Protein AF-A0A1V5N1T3-F1 (afdb_monomer_lite)

Radius of gyration: 13.56 Å; chains: 1; bounding box: 34×29×30 Å

Secondary structure (DSSP, 8-state):
-EE-------SS--HHHHHTTGGGSEE-S-SGGGTT-EEEEEES--SSSHHHHHHHHHHTTSTT-EEEEEE----

Structure (mmCIF, N/CA/C/O backbone):
data_AF-A0A1V5N1T3-F1
#
_entry.id   AF-A0A1V5N1T3-F1
#
loop_
_atom_site.group_PDB
_atom_site.id
_atom_site.type_symbol
_atom_site.label_atom_id
_atom_site.label_alt_id
_atom_site.label_comp_id
_atom_site.label_asym_id
_atom_site.label_entity_id
_atom_site.label_seq_id
_atom_site.pdbx_PDB_ins_code
_atom_site.Cartn_x
_atom_site.Cartn_y
_atom_site.Cartn_z
_atom_site.occupancy
_atom_site.B_iso_or_equiv
_atom_site.auth_seq_id
_atom_site.auth_comp_id
_atom_site.auth_asym_id
_atom_site.auth_atom_id
_atom_site.pdbx_PDB_model_num
ATOM 1 N N . MET A 1 1 ? -6.242 12.003 -3.631 1.00 50.66 1 MET A N 1
ATOM 2 C CA . MET A 1 1 ? -4.845 11.540 -3.756 1.00 50.66 1 MET A CA 1
ATOM 3 C C . MET A 1 1 ? -4.125 12.517 -4.666 1.00 50.66 1 MET A C 1
ATOM 5 O O . MET A 1 1 ? -4.564 12.699 -5.796 1.00 50.66 1 MET A O 1
ATOM 9 N N . LYS A 1 2 ? -3.110 13.217 -4.161 1.00 39.56 2 LYS A N 1
ATOM 10 C CA . LYS A 1 2 ? -2.345 14.197 -4.941 1.00 39.56 2 LYS A CA 1
ATOM 11 C C . LYS A 1 2 ? -0.919 13.666 -5.076 1.00 39.56 2 LYS A C 1
ATOM 13 O O . LYS A 1 2 ? -0.330 13.287 -4.070 1.00 39.56 2 LYS 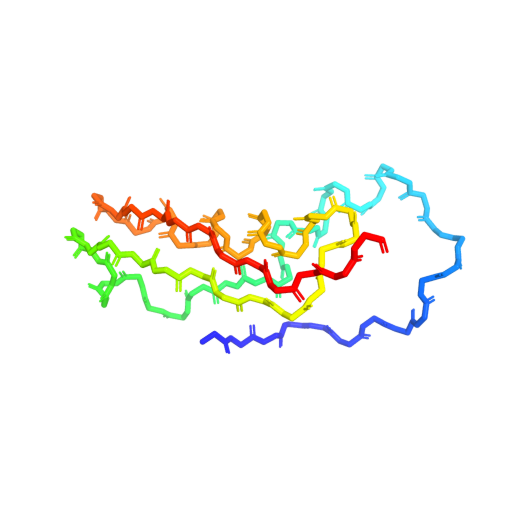A O 1
ATOM 18 N N . ARG A 1 3 ? -0.399 13.579 -6.304 1.00 46.09 3 ARG A N 1
ATOM 19 C CA . ARG A 1 3 ? 1.000 13.195 -6.552 1.00 46.09 3 ARG A CA 1
ATOM 20 C C . ARG A 1 3 ? 1.891 14.387 -6.215 1.00 46.09 3 ARG A C 1
ATOM 22 O O . ARG A 1 3 ? 1.594 15.498 -6.648 1.00 46.09 3 ARG A O 1
ATOM 29 N N . LEU A 1 4 ? 2.942 14.158 -5.431 1.00 50.00 4 LEU A N 1
ATOM 30 C CA . LEU A 1 4 ? 3.820 15.226 -4.939 1.00 50.00 4 LEU A CA 1
ATOM 31 C C . LEU A 1 4 ? 5.060 15.465 -5.824 1.00 50.00 4 LEU A C 1
ATOM 33 O O . LEU A 1 4 ? 5.697 16.503 -5.677 1.00 50.00 4 LEU A O 1
ATOM 37 N N . ALA A 1 5 ? 5.380 14.574 -6.777 1.00 48.62 5 ALA A N 1
ATOM 38 C CA . ALA A 1 5 ? 6.488 14.766 -7.722 1.00 48.62 5 ALA A CA 1
ATOM 39 C C . ALA A 1 5 ? 6.343 13.947 -9.024 1.00 48.62 5 ALA A C 1
ATOM 41 O O . ALA A 1 5 ? 5.961 12.776 -8.986 1.00 48.62 5 ALA A O 1
ATOM 42 N N . ASP A 1 6 ? 6.732 14.537 -10.162 1.00 47.75 6 ASP A N 1
ATOM 43 C CA . ASP A 1 6 ? 6.960 13.847 -11.442 1.00 47.75 6 ASP A CA 1
ATOM 44 C C . ASP A 1 6 ? 8.405 13.327 -11.500 1.00 47.75 6 ASP A C 1
ATOM 46 O O . ASP A 1 6 ? 9.356 14.094 -11.667 1.00 47.75 6 ASP A O 1
ATOM 50 N N . THR A 1 7 ? 8.609 12.015 -11.357 1.00 48.62 7 THR A N 1
ATOM 51 C CA . THR A 1 7 ? 9.944 11.414 -11.509 1.00 48.62 7 THR A CA 1
ATOM 52 C C . THR A 1 7 ? 10.167 10.961 -12.952 1.00 48.62 7 THR A C 1
ATOM 54 O O . THR A 1 7 ? 9.564 9.995 -13.417 1.00 48.62 7 THR A O 1
ATOM 57 N N . LYS A 1 8 ? 11.072 11.655 -13.664 1.00 43.19 8 LYS A N 1
ATOM 58 C CA . LYS A 1 8 ? 11.600 11.230 -14.973 1.00 43.19 8 LYS A CA 1
ATOM 59 C C . LYS A 1 8 ? 12.178 9.812 -14.883 1.00 43.19 8 LYS A C 1
ATOM 61 O O . LYS A 1 8 ? 12.900 9.500 -13.940 1.00 43.19 8 LYS A O 1
ATOM 66 N N . THR A 1 9 ? 11.836 9.010 -15.892 1.00 48.25 9 THR A N 1
ATOM 67 C CA . THR A 1 9 ? 12.322 7.668 -16.262 1.00 48.25 9 THR A CA 1
ATOM 68 C C . THR A 1 9 ? 13.272 6.968 -15.287 1.00 48.25 9 THR A C 1
ATOM 70 O O . THR A 1 9 ? 14.417 7.356 -15.063 1.00 48.25 9 THR A O 1
ATOM 73 N N . GLN A 1 10 ? 12.767 5.841 -14.793 1.00 47.84 10 GLN A N 1
ATOM 74 C CA . GLN A 1 10 ? 13.426 4.802 -14.018 1.00 47.84 10 GLN A CA 1
ATOM 75 C C . GLN A 1 10 ? 14.655 4.229 -14.744 1.00 47.84 10 GLN A C 1
ATOM 77 O O . GLN A 1 10 ? 14.590 3.189 -15.392 1.00 47.84 10 GLN A O 1
ATOM 82 N N . THR A 1 11 ? 15.807 4.882 -14.624 1.00 42.84 11 THR A N 1
ATOM 83 C CA . THR A 1 11 ? 17.093 4.239 -14.912 1.00 42.84 11 THR A CA 1
ATOM 84 C C . THR A 1 11 ? 18.173 4.870 -14.034 1.00 42.84 11 THR A C 1
ATOM 86 O O . THR A 1 11 ? 18.535 6.029 -14.201 1.00 42.84 11 THR A O 1
ATOM 89 N N . ARG A 1 12 ? 18.707 4.073 -13.099 1.00 43.44 12 ARG A N 1
ATOM 90 C CA . ARG A 1 12 ? 19.961 4.314 -12.355 1.00 43.44 12 ARG A CA 1
ATOM 91 C C . ARG A 1 12 ? 19.965 5.360 -11.227 1.00 43.44 12 ARG A C 1
ATOM 93 O O . ARG A 1 12 ? 20.858 6.200 -11.219 1.00 43.44 12 ARG A O 1
ATOM 100 N N . LYS A 1 13 ? 19.090 5.275 -10.212 1.00 39.75 13 LYS A N 1
ATOM 101 C CA . LYS A 1 13 ? 19.384 5.919 -8.907 1.00 39.75 13 LYS A CA 1
ATOM 102 C C . LYS A 1 13 ? 19.014 5.037 -7.708 1.00 39.75 13 LYS A C 1
ATOM 104 O O . LYS A 1 13 ? 17.974 4.385 -7.711 1.00 39.75 13 LYS A O 1
ATOM 109 N N . ASN A 1 14 ? 19.952 5.004 -6.763 1.00 41.56 14 ASN A N 1
ATOM 110 C CA . ASN A 1 14 ? 20.177 4.071 -5.660 1.00 41.56 14 ASN A CA 1
ATOM 111 C C . ASN A 1 14 ? 18.928 3.552 -4.934 1.00 41.56 14 ASN A C 1
ATOM 113 O O . ASN A 1 14 ? 18.069 4.323 -4.511 1.00 41.56 14 ASN A O 1
ATOM 117 N N . LEU A 1 15 ? 18.909 2.234 -4.692 1.00 46.66 15 LEU A N 1
ATOM 118 C CA . LEU A 1 15 ? 17.915 1.525 -3.872 1.00 46.66 15 LEU A CA 1
ATOM 119 C C . LEU A 1 15 ? 17.694 2.191 -2.502 1.00 46.66 15 LEU A C 1
ATOM 121 O O . LEU A 1 15 ? 16.575 2.201 -2.003 1.00 46.66 15 LEU A O 1
ATOM 125 N N . TYR A 1 16 ? 18.746 2.772 -1.922 1.00 39.16 16 TYR A N 1
ATOM 126 C CA . TYR A 1 16 ? 18.722 3.338 -0.573 1.00 39.16 16 TYR A CA 1
ATOM 127 C C . TYR A 1 16 ? 18.090 4.739 -0.508 1.00 39.16 16 TYR A C 1
ATOM 129 O O . TYR A 1 16 ? 17.324 5.034 0.403 1.00 39.16 16 TYR A O 1
ATOM 137 N N . GLU A 1 17 ? 18.309 5.582 -1.524 1.00 39.41 17 GLU A N 1
ATOM 138 C CA . GLU A 1 17 ? 17.689 6.918 -1.614 1.00 39.41 17 GLU A CA 1
A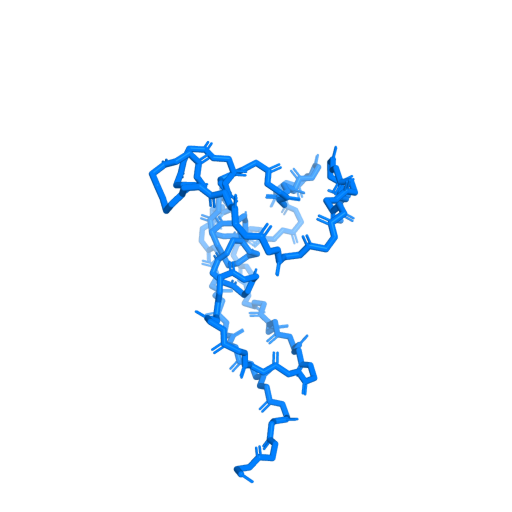TOM 139 C C . GLU A 1 17 ? 16.198 6.850 -1.982 1.00 39.41 17 GLU A C 1
ATOM 141 O O . GLU A 1 17 ? 15.451 7.809 -1.777 1.00 39.41 17 GLU A O 1
ATOM 146 N N . ARG A 1 18 ? 15.737 5.701 -2.500 1.00 48.16 18 ARG A N 1
ATOM 147 C CA . ARG A 1 18 ? 14.311 5.443 -2.721 1.00 48.16 18 ARG A CA 1
ATOM 148 C C . ARG A 1 18 ? 13.568 5.191 -1.431 1.00 48.16 18 ARG A C 1
ATOM 150 O O . ARG A 1 18 ? 12.509 5.774 -1.270 1.00 48.16 18 ARG A O 1
ATOM 157 N N . TRP A 1 19 ? 14.105 4.387 -0.519 1.00 43.56 19 TRP A N 1
ATOM 158 C CA . TRP A 1 19 ? 13.385 3.995 0.697 1.00 43.56 19 TRP A CA 1
ATOM 159 C C . TRP A 1 19 ? 12.939 5.194 1.546 1.00 43.56 19 TRP A C 1
ATOM 161 O O . TRP A 1 19 ? 11.836 5.170 2.077 1.00 43.56 19 TRP A O 1
ATOM 171 N N . GLN A 1 20 ? 13.725 6.274 1.592 1.00 36.56 20 GLN A N 1
ATOM 172 C CA . GLN A 1 20 ? 13.327 7.512 2.277 1.00 36.56 20 GLN A CA 1
ATOM 173 C C . GLN A 1 20 ? 12.346 8.401 1.487 1.00 36.56 20 GLN A C 1
ATOM 175 O O . GLN A 1 20 ? 11.686 9.236 2.093 1.00 36.56 20 GLN A O 1
ATOM 180 N N . ASN A 1 21 ? 12.222 8.231 0.165 1.00 39.34 21 ASN A N 1
ATOM 181 C CA . ASN A 1 21 ? 11.379 9.072 -0.700 1.00 39.34 21 ASN A CA 1
ATOM 182 C C . ASN A 1 21 ? 10.098 8.384 -1.216 1.00 39.34 21 ASN A C 1
ATOM 184 O O . ASN A 1 21 ? 9.219 9.063 -1.740 1.00 39.34 21 ASN A O 1
ATOM 188 N N . VAL A 1 22 ? 9.950 7.056 -1.108 1.00 46.94 22 VAL A N 1
ATOM 189 C CA . VAL A 1 22 ? 8.673 6.385 -1.450 1.00 46.94 22 VAL A CA 1
ATOM 190 C C . VAL A 1 22 ? 7.590 6.620 -0.402 1.00 46.94 22 VAL A C 1
ATOM 192 O O . VAL A 1 22 ? 6.414 6.587 -0.756 1.00 46.94 22 VAL A O 1
ATOM 195 N N . ASP A 1 23 ? 7.962 6.919 0.845 1.00 46.28 23 ASP A N 1
ATOM 196 C CA . ASP A 1 23 ? 7.001 7.263 1.904 1.00 46.28 23 ASP A CA 1
ATOM 197 C C . ASP A 1 23 ? 6.262 8.591 1.619 1.00 46.28 23 ASP A C 1
ATOM 199 O O . ASP A 1 23 ? 5.219 8.879 2.201 1.00 46.28 23 ASP A O 1
ATOM 203 N N . THR A 1 24 ? 6.766 9.383 0.665 1.00 50.09 24 THR A N 1
ATOM 204 C CA . THR A 1 24 ? 6.276 10.723 0.307 1.00 50.09 24 THR A CA 1
ATOM 205 C C . THR A 1 24 ? 5.689 10.838 -1.103 1.00 50.09 24 THR A C 1
ATOM 207 O O . THR A 1 24 ? 5.281 11.928 -1.499 1.00 50.09 24 THR A O 1
ATOM 210 N N . LEU A 1 25 ? 5.591 9.756 -1.888 1.00 54.72 25 LEU A N 1
ATOM 211 C CA . LEU A 1 25 ? 5.015 9.844 -3.245 1.00 54.72 25 LEU A CA 1
ATOM 212 C C . LEU A 1 25 ? 3.483 9.941 -3.251 1.00 54.72 25 LEU A C 1
ATOM 214 O O . LEU A 1 25 ? 2.909 10.557 -4.156 1.00 54.72 25 LEU A O 1
ATOM 218 N N . PHE A 1 26 ? 2.831 9.359 -2.243 1.00 63.53 26 PHE A N 1
ATOM 219 C CA . PHE A 1 26 ? 1.380 9.337 -2.106 1.00 63.53 26 PHE A CA 1
ATOM 220 C C . PHE A 1 26 ? 0.991 9.681 -0.676 1.00 63.53 26 PHE A C 1
ATOM 222 O O . PHE A 1 26 ? 1.382 8.992 0.260 1.00 63.53 26 PHE A O 1
ATOM 229 N N . ASP A 1 27 ? 0.185 10.728 -0.524 1.00 66.56 27 ASP A N 1
ATOM 230 C CA . ASP A 1 27 ? -0.393 11.086 0.764 1.00 66.56 27 ASP A CA 1
ATOM 231 C C . ASP A 1 27 ? -1.889 11.384 0.635 1.00 66.56 27 ASP A C 1
ATOM 233 O O . ASP A 1 27 ? -2.395 11.794 -0.427 1.00 66.56 27 ASP A O 1
ATOM 237 N N . LEU A 1 28 ? -2.611 11.131 1.722 1.00 69.00 28 LEU A N 1
ATOM 238 C CA . LEU A 1 28 ? -4.023 11.464 1.832 1.00 69.00 28 LEU A CA 1
ATOM 239 C C . LEU A 1 28 ? -4.146 12.886 2.363 1.00 69.00 28 LEU A C 1
ATOM 241 O O . LEU A 1 28 ? -3.743 13.176 3.479 1.00 69.00 28 LEU A O 1
ATOM 245 N N . SER A 1 29 ? -4.759 13.767 1.576 1.00 72.69 29 SER A N 1
ATOM 246 C CA . SER A 1 29 ? -5.071 15.132 2.015 1.00 72.69 29 SER A CA 1
ATOM 247 C C . SER A 1 29 ? -6.080 15.177 3.167 1.00 72.69 29 SER A C 1
ATOM 249 O O . SER A 1 29 ? -6.188 16.194 3.838 1.00 72.69 29 SER A O 1
ATOM 251 N N . ASP A 1 30 ? -6.854 14.105 3.337 1.00 78.31 30 ASP A N 1
ATOM 252 C CA . ASP A 1 30 ? -7.857 13.947 4.383 1.00 78.31 30 ASP A CA 1
ATOM 253 C C . ASP A 1 30 ? -8.049 12.448 4.663 1.00 78.31 30 ASP A C 1
ATOM 255 O O . ASP A 1 30 ? -8.522 11.700 3.799 1.00 78.31 30 ASP A O 1
ATOM 259 N N . THR A 1 31 ? -7.632 12.008 5.849 1.00 81.69 31 THR A N 1
ATOM 260 C CA . THR A 1 31 ? -7.716 10.612 6.300 1.00 81.69 31 THR A CA 1
ATOM 261 C C . THR A 1 31 ? -9.100 10.245 6.828 1.00 81.69 31 THR A C 1
ATOM 263 O O . THR A 1 31 ? -9.467 9.073 6.763 1.00 81.69 31 THR A O 1
ATOM 266 N N . THR A 1 32 ? -9.903 11.223 7.264 1.00 83.12 32 THR A N 1
ATOM 267 C CA . THR A 1 32 ? -11.210 10.990 7.914 1.00 83.12 32 THR A CA 1
ATOM 268 C C . THR A 1 32 ? -12.193 10.266 6.998 1.00 83.12 32 THR A C 1
ATOM 270 O O . THR A 1 32 ? -13.008 9.448 7.416 1.00 83.12 32 THR A O 1
ATOM 273 N N . ARG A 1 33 ? -12.063 10.486 5.686 1.00 83.31 33 ARG A N 1
ATOM 274 C CA . ARG A 1 33 ? -12.905 9.855 4.662 1.00 83.31 33 ARG A CA 1
ATOM 275 C C . ARG A 1 33 ? -12.704 8.346 4.540 1.00 83.31 33 ARG A C 1
ATOM 277 O O . ARG A 1 33 ? -13.549 7.680 3.939 1.00 83.31 33 ARG A O 1
ATOM 284 N N . LEU A 1 34 ? -11.586 7.825 5.042 1.00 8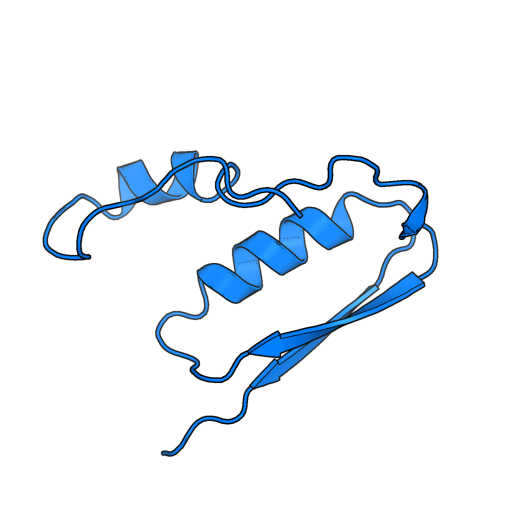8.25 34 LEU A N 1
ATOM 285 C CA . LEU A 1 34 ? -11.218 6.413 4.951 1.00 88.25 34 LEU A CA 1
ATOM 286 C C . LEU A 1 34 ? -11.248 5.698 6.304 1.00 88.25 34 LEU A C 1
ATOM 288 O O . LEU A 1 34 ? -10.993 4.495 6.346 1.00 88.25 34 LEU A O 1
ATOM 292 N N . GLU A 1 35 ? -11.609 6.396 7.380 1.00 92.06 35 GLU A N 1
ATOM 293 C CA . GLU A 1 35 ? -11.736 5.789 8.700 1.00 92.06 35 GLU A CA 1
ATOM 294 C C . GLU A 1 35 ? -12.755 4.647 8.683 1.00 92.06 35 GLU A C 1
ATOM 296 O O . GLU A 1 35 ? -13.868 4.769 8.154 1.00 92.06 35 GLU A O 1
ATOM 301 N N . TYR A 1 36 ? -12.343 3.504 9.229 1.00 95.06 36 TYR A N 1
ATOM 302 C CA . TYR A 1 36 ? -13.130 2.273 9.285 1.00 95.06 36 TYR A CA 1
ATOM 303 C C . TYR A 1 36 ? -13.647 1.791 7.915 1.00 95.06 36 TYR A C 1
ATOM 305 O O . TYR A 1 36 ? -14.621 1.035 7.835 1.00 95.06 36 TYR A O 1
ATOM 313 N N . LYS A 1 37 ? -13.013 2.212 6.809 1.00 94.44 37 LYS A N 1
ATOM 314 C CA . LYS A 1 37 ? -13.345 1.765 5.450 1.00 94.44 37 LYS A CA 1
ATOM 315 C C . LYS A 1 37 ? -12.431 0.642 4.992 1.00 94.44 37 LYS A C 1
ATOM 317 O O . LYS A 1 37 ? -11.270 0.554 5.373 1.00 94.44 37 LYS A O 1
ATOM 322 N N . HIS A 1 38 ? -12.949 -0.190 4.093 1.00 96.19 38 HIS A N 1
ATOM 323 C CA . HIS A 1 38 ? -12.149 -1.156 3.349 1.00 96.19 38 HIS A CA 1
ATOM 324 C C . HIS A 1 38 ? -12.016 -0.686 1.902 1.00 96.19 38 HIS A C 1
ATOM 326 O O . HIS A 1 38 ? -13.008 -0.581 1.184 1.00 96.19 38 HIS A O 1
ATOM 332 N N . VAL A 1 39 ? -10.792 -0.364 1.494 1.00 91.94 39 VAL A N 1
ATOM 333 C CA . VAL A 1 39 ? -10.465 0.179 0.173 1.00 91.94 39 VAL A CA 1
ATOM 334 C C . VAL A 1 39 ? -9.853 -0.909 -0.705 1.00 91.94 39 VAL A C 1
ATOM 336 O O . VAL A 1 39 ? -8.931 -1.606 -0.284 1.00 91.94 39 VAL A O 1
ATOM 339 N N . LEU A 1 40 ? -10.334 -1.029 -1.943 1.00 93.56 40 LEU A N 1
ATOM 340 C CA . LEU A 1 40 ? -9.706 -1.845 -2.979 1.00 93.56 40 LEU A CA 1
ATOM 341 C C . LEU A 1 40 ? -8.858 -0.945 -3.881 1.00 93.56 40 LEU A C 1
ATOM 343 O O . LEU A 1 40 ? -9.392 -0.078 -4.571 1.00 93.56 40 LEU A O 1
ATOM 347 N N . LEU A 1 41 ? -7.543 -1.148 -3.869 1.00 90.06 41 LEU A N 1
ATOM 348 C CA . LEU A 1 41 ? -6.623 -0.507 -4.801 1.00 90.06 41 LEU A CA 1
A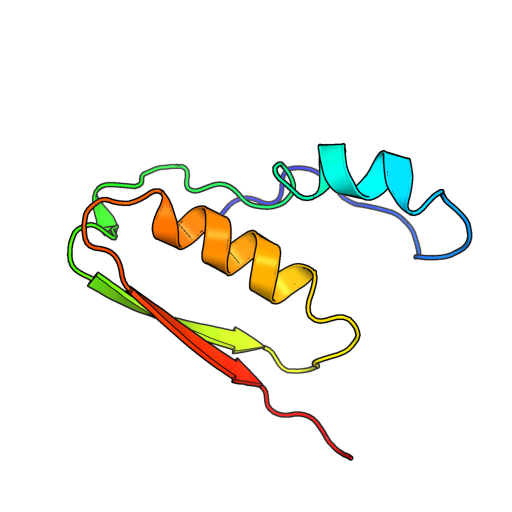TOM 349 C C . LEU A 1 41 ? -6.516 -1.362 -6.062 1.00 90.06 41 LEU A C 1
ATOM 351 O O . LEU A 1 41 ? -6.199 -2.550 -5.984 1.00 90.06 41 LEU A O 1
ATOM 355 N N . ILE A 1 42 ? -6.805 -0.747 -7.208 1.00 87.75 42 ILE A N 1
ATOM 356 C CA . ILE A 1 42 ? -6.807 -1.395 -8.519 1.00 87.75 42 ILE A CA 1
ATOM 357 C C . ILE A 1 42 ? -5.701 -0.774 -9.369 1.00 87.75 42 ILE A C 1
ATOM 359 O O . ILE A 1 42 ? -5.646 0.449 -9.486 1.00 87.75 42 ILE A O 1
ATOM 363 N N . ASP A 1 43 ? -4.852 -1.614 -9.957 1.00 83.69 43 ASP A N 1
ATOM 364 C CA . ASP A 1 43 ? -3.798 -1.204 -10.894 1.00 83.69 43 ASP A CA 1
ATOM 365 C C . ASP A 1 43 ? -3.831 -2.087 -12.154 1.00 83.69 43 ASP A C 1
ATOM 367 O O . ASP A 1 43 ? -4.336 -3.214 -12.118 1.00 83.69 43 ASP A O 1
ATOM 371 N N . ASP A 1 44 ? -3.324 -1.588 -13.278 1.00 78.31 44 ASP A N 1
ATOM 372 C CA . ASP A 1 44 ? -3.295 -2.317 -14.553 1.00 78.31 44 ASP A CA 1
ATOM 373 C C . ASP A 1 44 ? -1.994 -3.109 -14.756 1.00 78.31 44 ASP A C 1
ATOM 375 O O . ASP A 1 44 ? -1.978 -4.088 -15.495 1.00 78.31 44 ASP A O 1
ATOM 379 N N . VAL A 1 45 ? -0.907 -2.761 -14.061 1.00 77.62 45 VAL A N 1
ATOM 380 C CA . VAL A 1 45 ? 0.364 -3.489 -14.160 1.00 77.62 45 VAL A CA 1
ATOM 381 C C . VAL A 1 45 ? 1.066 -3.627 -12.810 1.00 77.62 45 VAL A C 1
ATOM 383 O O . VAL A 1 45 ? 1.303 -2.657 -12.095 1.00 77.62 45 VAL A O 1
ATOM 386 N N . LEU A 1 46 ? 1.475 -4.855 -12.471 1.00 77.88 46 LEU A N 1
ATOM 387 C CA . LEU A 1 46 ? 2.324 -5.123 -11.312 1.00 77.88 46 LEU A CA 1
ATOM 388 C C . LEU A 1 46 ? 3.757 -5.363 -11.787 1.00 77.88 46 LEU A C 1
ATOM 390 O O . LEU A 1 46 ? 4.038 -6.378 -12.416 1.00 77.88 46 LEU A O 1
ATOM 394 N N . THR A 1 47 ? 4.662 -4.431 -11.485 1.00 77.44 47 THR A N 1
ATOM 395 C CA . THR A 1 47 ? 6.103 -4.592 -11.754 1.00 77.44 47 THR A CA 1
ATOM 396 C C . THR A 1 47 ? 6.867 -4.917 -10.469 1.00 77.44 47 THR A C 1
ATOM 398 O O . THR A 1 47 ? 7.041 -6.082 -10.140 1.00 77.44 47 THR A O 1
ATOM 401 N N . SER A 1 48 ? 7.290 -3.910 -9.699 1.00 79.88 48 SER A N 1
ATOM 402 C CA . SER A 1 48 ? 7.955 -4.101 -8.398 1.00 79.88 48 SER A CA 1
ATOM 403 C C . SER A 1 48 ? 6.998 -4.064 -7.203 1.00 79.88 48 SER A C 1
ATOM 405 O O . SER A 1 48 ? 7.430 -4.240 -6.069 1.00 79.88 48 SER A O 1
ATOM 407 N N . GLY A 1 49 ? 5.721 -3.739 -7.428 1.00 79.69 49 GLY A N 1
ATOM 408 C CA . GLY A 1 49 ? 4.734 -3.522 -6.363 1.00 79.69 49 GLY A CA 1
ATOM 409 C C . GLY A 1 49 ? 4.927 -2.237 -5.545 1.00 79.69 49 GLY A C 1
ATOM 410 O O . GLY A 1 49 ? 4.066 -1.905 -4.737 1.00 79.69 49 GLY A O 1
ATOM 411 N N . SER A 1 50 ? 5.997 -1.468 -5.781 1.00 80.44 50 SER A N 1
ATOM 412 C CA . SER A 1 50 ? 6.349 -0.294 -4.964 1.00 80.44 50 SER A CA 1
ATOM 413 C C . SER A 1 50 ? 5.286 0.813 -4.993 1.00 80.44 50 SER A C 1
ATOM 415 O O . SER A 1 50 ? 5.095 1.510 -4.001 1.00 80.44 50 SER A O 1
ATOM 417 N N . THR A 1 51 ? 4.567 0.966 -6.109 1.00 81.19 51 THR A N 1
ATOM 418 C CA . THR A 1 51 ? 3.463 1.933 -6.231 1.00 81.19 51 THR A CA 1
ATOM 419 C C . THR A 1 51 ? 2.269 1.535 -5.362 1.00 81.19 51 THR A C 1
ATOM 421 O O . THR A 1 51 ? 1.770 2.355 -4.593 1.00 81.19 51 THR A O 1
ATOM 424 N N . LEU A 1 52 ? 1.831 0.273 -5.442 1.00 85.19 52 LEU A N 1
ATOM 425 C CA . LEU A 1 52 ? 0.728 -0.244 -4.630 1.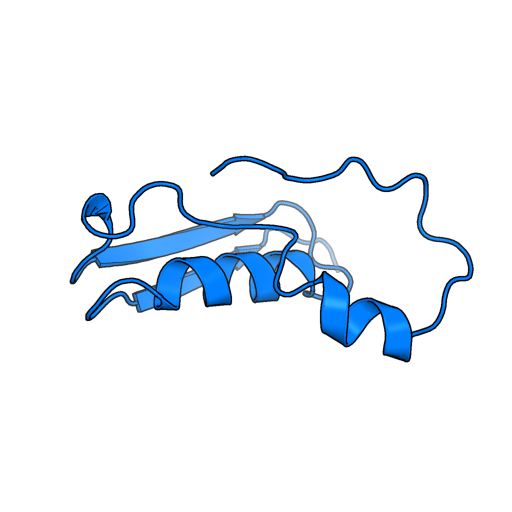00 85.19 52 LEU A CA 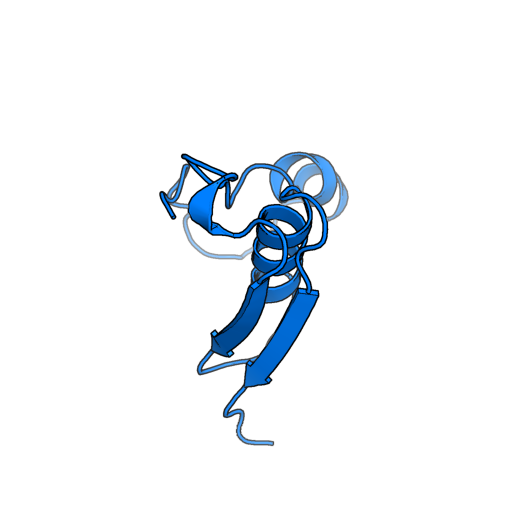1
ATOM 426 C C . LEU A 1 52 ? 1.072 -0.222 -3.141 1.00 85.19 52 LEU A C 1
ATOM 428 O O . LEU A 1 52 ? 0.230 0.155 -2.331 1.00 85.19 52 LEU A O 1
ATOM 432 N N . GLU A 1 53 ? 2.313 -0.556 -2.784 1.00 86.56 53 GLU A N 1
ATOM 433 C CA . GLU A 1 53 ? 2.787 -0.493 -1.403 1.00 86.56 53 GLU A CA 1
ATOM 434 C C . GLU A 1 53 ? 2.689 0.932 -0.836 1.00 86.56 53 GLU A C 1
ATOM 436 O O . GLU A 1 53 ? 2.106 1.128 0.231 1.00 86.56 53 GLU A O 1
ATOM 441 N N . ALA A 1 54 ? 3.201 1.936 -1.559 1.00 85.44 54 ALA A N 1
ATOM 442 C CA . ALA A 1 54 ? 3.145 3.332 -1.125 1.00 85.44 54 ALA A CA 1
ATOM 443 C C . ALA A 1 54 ? 1.694 3.832 -0.978 1.00 85.44 54 ALA A C 1
ATOM 445 O O . ALA A 1 54 ? 1.345 4.452 0.028 1.00 85.44 54 ALA A O 1
ATOM 446 N N . CYS A 1 55 ? 0.815 3.496 -1.929 1.00 85.75 55 CYS A N 1
ATOM 447 C CA . CYS A 1 55 ? -0.613 3.810 -1.842 1.00 85.75 55 CYS A CA 1
ATOM 448 C C . CYS A 1 55 ? -1.297 3.114 -0.655 1.00 85.75 55 CYS A C 1
ATOM 450 O O . CYS A 1 55 ? -2.089 3.736 0.051 1.00 85.75 55 CYS A O 1
ATOM 452 N N . GLY A 1 56 ? -0.990 1.838 -0.414 1.00 90.12 56 GLY A N 1
ATOM 453 C CA . GLY A 1 56 ? -1.530 1.074 0.708 1.00 90.12 56 GLY A CA 1
ATOM 454 C C . GLY A 1 56 ? -1.110 1.655 2.056 1.00 90.12 56 GLY A C 1
ATOM 455 O O . GLY A 1 56 ? -1.961 1.850 2.921 1.00 90.12 56 GLY A O 1
ATOM 456 N N . LYS A 1 57 ? 0.171 2.017 2.210 1.00 89.88 57 LYS A N 1
ATOM 457 C CA . LYS A 1 57 ? 0.680 2.699 3.412 1.00 89.88 57 LYS A CA 1
ATOM 458 C C . LYS A 1 57 ? -0.048 4.015 3.667 1.00 89.88 57 LYS A C 1
ATOM 460 O O . LYS A 1 57 ? -0.439 4.266 4.800 1.00 89.88 57 LYS A O 1
ATOM 465 N N . ALA A 1 58 ? -0.295 4.813 2.627 1.00 87.06 58 ALA A N 1
ATOM 466 C CA . ALA A 1 58 ? -1.062 6.050 2.757 1.00 87.06 58 ALA A CA 1
ATOM 467 C C . ALA A 1 58 ? -2.502 5.795 3.239 1.00 87.06 58 ALA A C 1
ATOM 469 O O . ALA A 1 58 ? -2.969 6.492 4.134 1.00 87.06 58 ALA A O 1
ATOM 470 N N . VAL A 1 59 ? -3.187 4.775 2.703 1.00 88.75 59 VAL A N 1
ATOM 471 C CA . VAL A 1 59 ? -4.544 4.378 3.137 1.00 88.75 59 VAL A CA 1
ATOM 472 C C . VAL A 1 59 ? -4.572 3.936 4.597 1.00 88.75 59 VAL A C 1
ATOM 474 O O . VAL A 1 59 ? -5.458 4.347 5.342 1.00 88.75 59 VAL A O 1
ATOM 477 N N . LEU A 1 60 ? -3.586 3.148 5.022 1.00 90.62 60 LEU A N 1
ATOM 478 C CA . LEU A 1 60 ? -3.503 2.618 6.384 1.00 90.62 60 LEU A CA 1
ATOM 479 C C . LEU A 1 60 ? -3.145 3.670 7.448 1.00 90.62 60 LEU A C 1
ATOM 481 O O . LEU A 1 60 ? -3.197 3.356 8.633 1.00 90.62 60 LEU A O 1
ATOM 485 N N . LYS A 1 61 ? -2.829 4.917 7.061 1.00 89.69 61 LYS A N 1
ATOM 486 C CA . LYS A 1 61 ? -2.738 6.042 8.011 1.00 89.69 61 LYS A CA 1
ATOM 487 C C . LYS A 1 61 ? -4.104 6.416 8.603 1.00 89.69 61 LYS A C 1
ATOM 489 O O . LYS A 1 61 ? -4.144 7.046 9.654 1.00 89.69 61 LYS A O 1
ATOM 494 N N . ALA A 1 62 ? -5.207 6.073 7.932 1.00 88.62 62 ALA A N 1
ATOM 495 C CA . ALA A 1 62 ? -6.552 6.306 8.445 1.00 88.62 62 ALA A CA 1
ATOM 496 C C . ALA A 1 62 ? -6.939 5.245 9.488 1.00 88.62 62 ALA A C 1
ATOM 498 O O . ALA A 1 62 ? -6.695 4.050 9.305 1.00 88.62 62 ALA A O 1
ATOM 499 N N . GLU A 1 63 ? -7.567 5.680 10.579 1.00 92.25 63 GLU A N 1
ATOM 500 C CA . GLU A 1 63 ? -7.928 4.805 11.693 1.00 92.25 63 GLU A CA 1
ATOM 501 C C . GLU A 1 63 ? -8.882 3.689 11.247 1.00 92.25 63 GLU A C 1
ATOM 503 O O . GLU A 1 63 ? -9.887 3.927 10.579 1.00 92.25 63 GLU A O 1
ATOM 508 N N . GLY A 1 64 ? -8.564 2.441 11.595 1.00 92.75 64 GLY A N 1
ATOM 509 C CA . GLY A 1 64 ? -9.415 1.288 11.288 1.00 92.75 64 GLY A CA 1
ATOM 510 C C . GLY A 1 64 ? -9.560 0.967 9.794 1.00 92.75 64 GLY A C 1
ATOM 511 O O . GLY A 1 64 ? -10.354 0.091 9.440 1.00 92.75 64 GLY A O 1
ATOM 512 N N . ALA A 1 65 ? -8.816 1.647 8.916 1.00 94.12 65 ALA A N 1
ATOM 513 C CA . ALA A 1 65 ? -8.859 1.396 7.486 1.00 94.12 65 ALA A CA 1
ATOM 514 C C . ALA A 1 65 ? -8.256 0.027 7.137 1.00 94.12 65 ALA A C 1
ATOM 516 O O . ALA A 1 65 ? -7.288 -0.441 7.737 1.00 94.12 65 ALA A O 1
ATOM 517 N N . LYS A 1 66 ? -8.823 -0.618 6.120 1.00 96.06 66 LYS A N 1
ATOM 518 C CA . LYS A 1 66 ? -8.329 -1.866 5.530 1.00 96.06 66 LYS A CA 1
ATOM 519 C C . LYS A 1 66 ? -8.044 -1.646 4.057 1.00 96.06 66 LYS A C 1
ATOM 521 O O . LYS A 1 66 ? -8.741 -0.876 3.395 1.00 96.06 66 LYS A O 1
ATOM 526 N N . VAL A 1 67 ? -7.069 -2.371 3.524 1.00 94.38 67 VAL A N 1
ATOM 527 C CA . VAL A 1 67 ? -6.710 -2.298 2.108 1.00 94.38 67 VAL A CA 1
ATOM 528 C C . VAL A 1 67 ? -6.639 -3.690 1.491 1.00 94.38 67 VAL A C 1
ATOM 530 O O . VAL A 1 67 ? -6.117 -4.627 2.092 1.00 94.38 67 VAL A O 1
ATOM 533 N N . SER A 1 68 ? -7.182 -3.826 0.287 1.00 94.81 68 SER A N 1
ATOM 534 C CA . SER A 1 68 ? -6.980 -4.974 -0.597 1.00 94.81 68 SER A CA 1
ATOM 535 C C . SER A 1 68 ? -6.422 -4.492 -1.928 1.00 94.81 68 SER A C 1
ATOM 537 O O . SER A 1 68 ? -6.625 -3.340 -2.309 1.00 94.81 68 SER A O 1
ATOM 539 N N . PHE A 1 69 ? -5.734 -5.380 -2.638 1.00 91.31 69 PHE A N 1
ATOM 540 C CA . PHE A 1 69 ? -5.099 -5.079 -3.916 1.00 91.31 69 PHE A CA 1
ATOM 541 C C . PHE A 1 69 ? -5.664 -5.981 -5.006 1.00 91.31 69 PHE A C 1
ATOM 543 O O . PHE A 1 69 ? -5.849 -7.178 -4.786 1.00 91.31 69 PHE A O 1
ATOM 550 N N . PHE A 1 70 ? -5.907 -5.409 -6.179 1.00 90.62 70 PHE A N 1
ATOM 551 C CA . PHE A 1 70 ? -6.249 -6.142 -7.388 1.00 90.62 70 PHE A CA 1
ATOM 552 C C . PHE A 1 70 ? -5.440 -5.587 -8.558 1.00 90.62 70 PHE A C 1
ATOM 554 O O . PHE A 1 70 ? -5.406 -4.378 -8.781 1.00 90.62 70 PHE A O 1
ATOM 561 N N . THR A 1 71 ? -4.783 -6.467 -9.307 1.00 85.31 71 THR A N 1
ATOM 562 C CA . THR A 1 71 ? -4.012 -6.064 -10.483 1.00 85.31 71 THR A CA 1
ATOM 563 C C . THR A 1 71 ? -4.303 -6.983 -11.649 1.00 85.31 71 THR A C 1
ATOM 565 O O . THR A 1 71 ? -4.260 -8.205 -11.510 1.00 85.31 71 THR A O 1
ATOM 568 N N . LEU A 1 72 ? -4.587 -6.386 -12.803 1.00 81.56 72 LEU A N 1
ATOM 569 C CA . LEU A 1 72 ? -4.815 -7.102 -14.054 1.00 81.56 72 LEU A CA 1
ATOM 570 C C . LEU A 1 72 ? -3.505 -7.224 -14.835 1.00 81.56 72 LEU A C 1
ATOM 572 O O . LEU A 1 72 ? -3.315 -6.548 -15.835 1.00 81.56 72 LEU A O 1
ATOM 576 N N . CYS A 1 73 ? -2.593 -8.090 -14.400 1.00 75.88 73 CYS A N 1
ATOM 577 C CA . CYS A 1 73 ? -1.340 -8.316 -15.120 1.00 75.88 73 CYS A CA 1
ATOM 578 C C . CYS A 1 73 ? -1.391 -9.564 -16.015 1.00 75.88 73 CYS A C 1
ATOM 580 O O . CYS A 1 73 ? -2.003 -10.580 -15.684 1.00 75.88 73 CYS A O 1
ATOM 582 N N . ARG A 1 74 ? -0.716 -9.483 -17.168 1.00 67.81 74 ARG A N 1
ATOM 583 C CA . ARG A 1 74 ? -0.441 -10.638 -18.029 1.00 67.81 74 ARG A CA 1
ATOM 584 C C . ARG A 1 74 ? 0.871 -11.283 -17.583 1.00 67.81 74 ARG A C 1
ATOM 586 O O . ARG A 1 74 ? 1.840 -10.556 -17.371 1.00 67.81 74 ARG A O 1
ATOM 593 N N . ALA A 1 75 ? 0.874 -12.608 -17.445 1.00 60.66 75 ALA A N 1
ATOM 594 C CA . ALA A 1 75 ? 2.088 -13.392 -17.216 1.00 60.66 75 ALA A CA 1
ATOM 595 C C . ALA A 1 75 ? 3.033 -13.350 -18.429 1.00 60.66 75 ALA A C 1
ATOM 597 O O . ALA A 1 75 ? 2.528 -13.232 -19.576 1.00 60.66 75 ALA A O 1
#

pLDDT: mean 71.44, std 20.06, range [36.56, 96.19]

Sequence (75 aa):
MKRLADTKTQTRKNLYERWQNVDTLFDLSDTTRLEYKHVLLIDDVLTSGSTLEACGKAVLKAEGAKVSFFTLCRA

Foldseek 3Di:
DDAPDDDPDDDDDDPVVVVVCLLPRDADPDLQVQALHEDEAEEADDDPCSNVVSVQVRNVVRHNGHYDYDYNDDD